Protein AF-A0A6I4VTI1-F1 (afdb_monomer_lite)

Foldseek 3Di:
DPPPLVVVLVVCVVVVHDPVLSVLVSVVVVVLQVVCCVPVVDHRDVVPDDPVSVVVVVVVCVPPPPPCVVSVCVVCVVVVPDD

Radius of gyration: 13.78 Å; chains: 1; bounding box: 32×36×28 Å

Structure (mmCIF, N/CA/C/O backbone):
data_AF-A0A6I4VTI1-F1
#
_entry.id   AF-A0A6I4VTI1-F1
#
loop_
_atom_site.group_PDB
_atom_site.id
_atom_site.type_symbol
_atom_site.label_atom_id
_atom_site.label_alt_id
_atom_site.label_comp_id
_atom_site.label_asym_id
_atom_site.label_entity_id
_atom_site.label_seq_id
_atom_site.pdbx_PDB_ins_code
_atom_site.Cartn_x
_atom_site.Cartn_y
_atom_site.Cartn_z
_atom_site.occupancy
_atom_site.B_iso_or_equiv
_atom_site.auth_seq_id
_atom_site.auth_comp_id
_atom_site.auth_asym_id
_atom_site.auth_atom_id
_atom_site.pdbx_PDB_model_num
ATOM 1 N N . MET A 1 1 ? -6.896 11.705 -11.049 1.00 37.03 1 MET A N 1
ATOM 2 C CA . MET A 1 1 ? -7.129 12.331 -9.730 1.00 37.03 1 MET A CA 1
ATOM 3 C C . MET A 1 1 ? -6.648 11.336 -8.697 1.00 37.03 1 MET A C 1
ATOM 5 O O . MET A 1 1 ? -7.230 10.269 -8.566 1.00 37.03 1 MET A O 1
ATOM 9 N N . THR A 1 2 ? -5.506 11.635 -8.098 1.00 44.97 2 THR A N 1
ATOM 10 C CA . THR A 1 2 ? -4.686 10.753 -7.264 1.00 44.97 2 THR A CA 1
ATOM 11 C C . THR A 1 2 ? -5.075 10.924 -5.794 1.00 44.97 2 THR A C 1
ATOM 13 O O . THR A 1 2 ? -4.423 11.636 -5.038 1.00 44.97 2 THR A O 1
ATOM 16 N N . GLU A 1 3 ? -6.173 10.287 -5.386 1.00 56.72 3 GLU A N 1
ATOM 17 C CA . GLU A 1 3 ? -6.625 10.228 -3.987 1.00 56.72 3 GLU A CA 1
ATOM 18 C C . GLU A 1 3 ? -6.736 8.769 -3.539 1.00 56.72 3 GLU A C 1
ATOM 20 O O . GLU A 1 3 ? -7.824 8.238 -3.358 1.00 56.72 3 GLU A O 1
ATOM 25 N N . THR A 1 4 ? -5.614 8.069 -3.415 1.00 74.81 4 THR A N 1
ATOM 26 C CA . THR A 1 4 ? -5.625 6.608 -3.221 1.00 74.81 4 THR A CA 1
ATOM 27 C C . THR A 1 4 ? -5.373 6.202 -1.779 1.00 74.81 4 THR A C 1
ATOM 29 O O . THR A 1 4 ? -6.197 5.491 -1.209 1.00 74.81 4 THR A O 1
ATOM 32 N N . ILE A 1 5 ? -4.307 6.695 -1.137 1.00 80.00 5 ILE A N 1
ATOM 33 C CA . ILE A 1 5 ? -4.024 6.341 0.266 1.00 80.00 5 ILE A CA 1
ATOM 34 C C . ILE A 1 5 ? -5.033 7.002 1.228 1.00 80.00 5 ILE A C 1
ATOM 36 O O . ILE A 1 5 ? -5.685 6.267 1.968 1.00 80.00 5 ILE A O 1
ATOM 40 N N . PRO A 1 6 ? -5.260 8.334 1.219 1.00 83.50 6 PRO A N 1
ATOM 41 C CA . PRO A 1 6 ? -6.184 8.965 2.171 1.00 83.50 6 PRO A CA 1
ATOM 42 C C . PRO A 1 6 ? -7.629 8.462 2.037 1.00 83.50 6 PRO A C 1
ATOM 44 O O . PRO A 1 6 ? -8.303 8.222 3.040 1.00 83.50 6 PRO A O 1
ATOM 47 N N . LEU A 1 7 ? -8.087 8.238 0.800 1.00 84.25 7 LEU A N 1
ATOM 48 C CA . LEU A 1 7 ? -9.412 7.688 0.520 1.00 84.25 7 LEU A CA 1
ATOM 49 C C . LEU A 1 7 ? -9.544 6.258 1.052 1.00 84.25 7 LEU A C 1
ATOM 51 O O . LEU A 1 7 ? -10.530 5.931 1.711 1.00 84.25 7 LEU A O 1
ATOM 55 N N . PHE A 1 8 ? -8.537 5.414 0.819 1.00 83.31 8 PHE A N 1
ATOM 56 C CA . PHE A 1 8 ? -8.514 4.055 1.348 1.00 83.31 8 PHE A CA 1
ATOM 57 C C . PHE A 1 8 ? -8.531 4.036 2.885 1.00 83.31 8 PHE A C 1
ATOM 59 O O . PHE A 1 8 ? -9.306 3.287 3.482 1.00 83.31 8 PHE A O 1
ATOM 66 N N . LEU A 1 9 ? -7.758 4.904 3.545 1.00 86.19 9 LEU A N 1
ATOM 67 C CA . LEU A 1 9 ? -7.767 5.019 5.009 1.00 86.19 9 LEU A CA 1
ATOM 68 C C . LEU A 1 9 ? -9.140 5.467 5.538 1.00 86.19 9 LEU A C 1
ATOM 70 O O . LEU A 1 9 ? -9.641 4.897 6.509 1.00 86.19 9 LEU A O 1
ATOM 74 N N . SER A 1 10 ? -9.795 6.414 4.859 1.00 86.31 10 SER A N 1
ATOM 75 C CA . SER A 1 10 ? -11.162 6.847 5.182 1.00 86.31 10 SER A CA 1
ATOM 76 C C . SER A 1 10 ? -12.186 5.710 5.031 1.00 86.31 10 SER A C 1
ATOM 78 O O . SER A 1 10 ? -13.072 5.529 5.876 1.00 86.31 10 SER A O 1
ATOM 80 N N . GLN A 1 11 ? -12.034 4.861 4.011 1.00 85.44 11 GLN A N 1
ATOM 81 C CA . GLN A 1 11 ? -12.859 3.661 3.852 1.00 85.44 11 GLN A CA 1
ATOM 82 C C . GLN A 1 11 ? -12.621 2.641 4.974 1.00 85.44 11 GLN A C 1
ATOM 84 O O . GLN A 1 11 ? -13.579 2.028 5.450 1.00 85.44 11 GLN A O 1
ATOM 89 N N . LEU A 1 12 ? -11.377 2.456 5.428 1.00 84.19 12 LEU A N 1
ATOM 90 C CA . LEU A 1 12 ? -11.072 1.585 6.570 1.00 84.19 12 LEU A CA 1
ATOM 91 C C . LEU A 1 12 ? -11.689 2.115 7.869 1.00 84.19 12 LEU A C 1
ATOM 93 O O . LEU A 1 12 ? -12.243 1.329 8.642 1.00 84.19 12 LEU A O 1
ATOM 97 N N . GLN A 1 13 ? -11.657 3.433 8.074 1.00 87.69 13 GLN A N 1
ATOM 98 C CA . GLN A 1 13 ? -12.319 4.089 9.201 1.00 87.69 13 GLN A CA 1
ATOM 99 C C . GLN A 1 13 ? -13.835 3.873 9.164 1.00 87.69 13 GLN A C 1
ATOM 101 O O . GLN A 1 13 ? -14.425 3.473 10.166 1.00 87.69 13 GLN A O 1
ATOM 106 N N . THR A 1 14 ? -14.455 4.046 7.995 1.00 88.62 14 THR A N 1
ATOM 107 C CA . THR A 1 14 ? -15.899 3.827 7.798 1.00 88.62 14 THR A CA 1
ATOM 108 C C . THR A 1 14 ? -16.298 2.368 8.045 1.00 88.62 14 THR A C 1
ATOM 110 O O . THR A 1 14 ? -17.379 2.091 8.554 1.00 88.62 14 THR A O 1
ATOM 113 N N . LYS A 1 15 ? -15.403 1.417 7.752 1.00 85.69 15 LYS A N 1
ATOM 114 C CA . LYS A 1 15 ? -15.578 -0.018 8.041 1.00 85.69 15 LYS A CA 1
ATOM 115 C C . LYS A 1 15 ? -15.311 -0.394 9.507 1.00 85.69 15 LYS A C 1
ATOM 117 O O . LYS A 1 15 ? -15.307 -1.580 9.833 1.00 85.69 15 LYS A O 1
ATOM 122 N N . GLY A 1 16 ? -15.068 0.581 10.386 1.00 87.12 16 GLY A N 1
ATOM 123 C CA . GLY A 1 16 ? -14.878 0.360 11.820 1.00 87.12 16 GLY A CA 1
ATOM 124 C C . GLY A 1 16 ? -13.527 -0.254 12.191 1.00 87.12 16 GLY A C 1
ATOM 125 O O . GLY A 1 16 ? -13.406 -0.867 13.253 1.00 87.12 16 GLY A O 1
ATOM 126 N N . LYS A 1 17 ? -12.499 -0.132 11.336 1.00 84.56 17 LYS A N 1
ATOM 127 C CA . LYS A 1 17 ? -11.141 -0.549 11.716 1.00 84.56 17 LYS A CA 1
ATOM 128 C C . LYS A 1 17 ? -10.615 0.335 12.841 1.00 84.56 17 LYS A C 1
ATOM 130 O O . LYS A 1 17 ? -10.887 1.532 12.896 1.00 84.56 17 LYS A O 1
ATOM 135 N N . GLN A 1 18 ? -9.844 -0.269 13.743 1.00 85.12 18 GLN A N 1
ATOM 136 C CA . GLN A 1 18 ? -9.273 0.462 14.865 1.00 85.12 18 GLN A CA 1
ATOM 137 C C . GLN A 1 18 ? -8.273 1.520 14.369 1.00 85.12 18 GLN A C 1
ATOM 139 O O . GLN A 1 18 ? -7.533 1.248 13.420 1.00 85.12 18 GLN A O 1
ATOM 144 N N . PRO A 1 19 ? -8.172 2.683 15.038 1.00 83.00 19 PRO A N 1
ATOM 145 C CA . PRO A 1 19 ? -7.237 3.741 14.653 1.00 83.00 19 PRO A CA 1
ATOM 146 C C . PRO A 1 19 ? -5.793 3.249 14.534 1.00 83.00 19 PRO A C 1
ATOM 148 O O . PRO A 1 19 ? -5.108 3.576 13.573 1.00 83.00 19 PRO A O 1
ATOM 151 N N . LYS A 1 20 ? -5.360 2.380 15.459 1.00 81.56 20 LYS A N 1
ATOM 152 C CA . LYS A 1 20 ? -4.025 1.769 15.432 1.00 81.56 20 LYS A CA 1
ATOM 153 C C . LYS A 1 20 ? -3.788 0.975 14.146 1.00 81.56 20 LYS A C 1
ATOM 155 O O . LYS A 1 20 ? -2.749 1.130 13.519 1.00 81.56 20 LYS A O 1
ATOM 160 N N . THR A 1 21 ? -4.768 0.173 13.730 1.00 78.69 21 THR A N 1
ATOM 161 C CA . THR A 1 21 ? -4.717 -0.578 12.472 1.00 78.69 21 THR A CA 1
ATOM 162 C C . THR A 1 21 ? -4.626 0.368 11.279 1.00 78.69 21 THR A C 1
ATOM 164 O O . THR A 1 21 ? -3.794 0.163 10.409 1.00 78.69 21 THR A O 1
ATOM 167 N N . ILE A 1 22 ? -5.425 1.436 11.247 1.00 83.94 22 ILE A N 1
ATOM 168 C CA . ILE A 1 22 ? -5.406 2.413 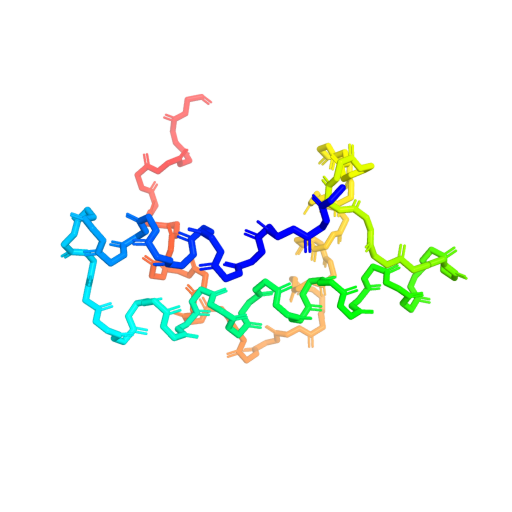10.148 1.00 83.94 22 ILE A CA 1
ATOM 169 C C . ILE A 1 22 ? -4.031 3.089 10.043 1.00 83.94 22 ILE A C 1
ATOM 171 O O . ILE A 1 22 ? -3.466 3.132 8.954 1.00 83.94 22 ILE A O 1
ATOM 175 N N . SER A 1 23 ? -3.454 3.535 11.163 1.00 83.31 23 SER A N 1
ATOM 176 C CA . SER A 1 23 ? -2.109 4.127 11.187 1.00 83.31 23 SER A CA 1
ATOM 177 C C . SER A 1 23 ? -1.030 3.149 10.720 1.00 83.31 23 SER A C 1
ATOM 179 O O . SER A 1 23 ? -0.134 3.528 9.972 1.00 83.31 23 SER A O 1
ATOM 181 N N . THR A 1 24 ? -1.119 1.877 11.114 1.00 82.06 24 THR A N 1
ATOM 182 C CA . THR A 1 24 ? -0.203 0.840 10.623 1.00 82.06 24 THR A CA 1
ATOM 183 C C . THR A 1 24 ? -0.317 0.660 9.110 1.00 82.06 24 THR A C 1
ATOM 185 O O . THR A 1 24 ? 0.703 0.606 8.428 1.00 82.06 24 THR A O 1
ATOM 188 N N . TYR A 1 25 ? -1.536 0.618 8.568 1.00 82.50 25 TYR A N 1
ATOM 189 C CA . TYR A 1 25 ? -1.751 0.492 7.125 1.00 82.50 25 TYR A CA 1
ATOM 190 C C . TYR A 1 25 ? -1.218 1.709 6.371 1.00 82.50 25 TYR A C 1
ATOM 192 O O . TYR A 1 25 ? -0.596 1.551 5.325 1.00 82.50 25 TYR A O 1
ATOM 200 N N . GLU A 1 26 ? -1.412 2.914 6.907 1.00 86.81 26 GLU A N 1
ATOM 201 C CA . GLU A 1 26 ? -0.839 4.129 6.332 1.00 86.81 26 GLU A CA 1
ATOM 202 C C . GLU A 1 26 ? 0.686 4.043 6.238 1.00 86.81 26 GLU A C 1
ATOM 204 O O . GLU A 1 26 ? 1.251 4.309 5.178 1.00 86.81 26 GLU A O 1
ATOM 209 N N . ILE A 1 27 ? 1.349 3.642 7.326 1.00 85.88 27 ILE A N 1
ATOM 210 C CA . ILE A 1 27 ? 2.809 3.505 7.364 1.00 85.88 27 ILE A CA 1
ATOM 211 C C . ILE A 1 27 ? 3.281 2.514 6.297 1.00 85.88 27 ILE A C 1
ATOM 213 O O . ILE A 1 27 ? 4.188 2.835 5.531 1.00 85.88 27 ILE A O 1
ATOM 217 N N . VAL A 1 28 ? 2.651 1.340 6.212 1.00 84.38 28 VAL A N 1
ATOM 218 C CA . VAL A 1 28 ? 3.028 0.303 5.240 1.00 84.38 28 VAL A CA 1
ATOM 219 C C . VAL A 1 28 ? 2.826 0.789 3.804 1.00 84.38 28 VAL A C 1
ATOM 221 O O . VAL A 1 28 ? 3.722 0.638 2.980 1.00 84.38 28 VAL A O 1
ATOM 224 N N . LEU A 1 29 ? 1.691 1.425 3.502 1.00 85.81 29 LEU A N 1
ATOM 225 C CA . LEU A 1 29 ? 1.412 1.938 2.157 1.00 85.81 29 LEU A CA 1
ATOM 226 C C . LEU A 1 29 ? 2.395 3.034 1.737 1.00 85.81 29 LEU A C 1
ATOM 228 O O . LEU A 1 29 ? 2.812 3.070 0.583 1.00 85.81 29 LEU A O 1
ATOM 232 N N . ARG A 1 30 ? 2.796 3.908 2.666 1.00 86.88 30 ARG A N 1
ATOM 233 C CA . ARG A 1 30 ? 3.804 4.943 2.398 1.00 86.88 30 ARG A CA 1
ATOM 234 C C . ARG A 1 30 ? 5.189 4.348 2.166 1.00 86.88 30 ARG A C 1
ATOM 236 O O . ARG A 1 30 ? 5.889 4.807 1.272 1.00 86.88 30 ARG A O 1
ATOM 243 N N . GLN A 1 31 ? 5.574 3.332 2.938 1.00 85.69 31 GLN A N 1
ATOM 244 C CA . GLN A 1 31 ? 6.844 2.634 2.728 1.00 85.69 31 GLN A CA 1
ATOM 245 C C . GLN A 1 31 ? 6.872 1.889 1.393 1.00 85.69 31 GLN A C 1
ATOM 247 O O . GLN A 1 31 ? 7.889 1.921 0.709 1.00 85.69 31 GLN A O 1
ATOM 252 N N . PHE A 1 32 ? 5.762 1.261 1.004 1.00 86.12 32 PHE A N 1
ATOM 253 C CA . PHE A 1 32 ? 5.633 0.629 -0.306 1.00 86.12 32 PHE A CA 1
ATOM 254 C C . PHE A 1 32 ? 5.759 1.647 -1.441 1.00 86.12 32 PHE A C 1
ATOM 256 O O . PHE A 1 32 ? 6.552 1.438 -2.352 1.00 86.12 32 PHE A O 1
ATOM 263 N N . ALA A 1 33 ? 5.026 2.762 -1.361 1.00 87.50 33 ALA A N 1
ATOM 264 C CA . ALA A 1 33 ? 5.099 3.822 -2.362 1.00 87.50 33 ALA A CA 1
ATOM 265 C C . ALA A 1 33 ? 6.527 4.363 -2.510 1.00 87.50 33 ALA A C 1
ATOM 267 O O . ALA A 1 33 ? 7.025 4.481 -3.622 1.00 87.50 33 ALA A O 1
ATOM 268 N N . HIS A 1 34 ? 7.208 4.611 -1.390 1.00 86.75 34 HIS A N 1
ATOM 269 C CA . HIS A 1 34 ? 8.591 5.074 -1.408 1.00 86.75 34 HIS A CA 1
ATOM 270 C C . HIS A 1 34 ? 9.544 4.048 -2.038 1.00 86.75 34 HIS A C 1
ATOM 272 O O . HIS A 1 34 ? 10.325 4.396 -2.916 1.00 86.75 34 HIS A O 1
ATOM 278 N N . TRP A 1 35 ? 9.439 2.775 -1.647 1.00 88.00 35 TRP A N 1
ATOM 279 C CA . TRP A 1 35 ? 10.256 1.703 -2.220 1.00 88.00 35 TRP A CA 1
ATOM 280 C C . TRP A 1 35 ? 10.032 1.537 -3.731 1.00 88.00 35 TRP A C 1
ATOM 282 O O . TRP A 1 35 ? 10.987 1.314 -4.477 1.00 88.00 35 TRP A O 1
ATOM 292 N N . MET A 1 36 ? 8.785 1.676 -4.189 1.00 86.69 36 MET A N 1
ATOM 293 C CA . MET A 1 36 ? 8.439 1.662 -5.613 1.00 86.69 36 MET A CA 1
ATOM 294 C C . MET A 1 36 ? 9.122 2.807 -6.362 1.00 86.69 36 MET A C 1
ATOM 296 O O . MET A 1 36 ? 9.709 2.571 -7.413 1.00 86.69 36 MET A O 1
ATOM 300 N N . GLU A 1 37 ? 9.091 4.024 -5.815 1.00 88.94 37 GLU A N 1
ATOM 301 C CA . GLU A 1 37 ? 9.745 5.189 -6.426 1.00 88.94 37 GLU A CA 1
ATOM 302 C C . GLU A 1 37 ? 11.263 5.014 -6.518 1.00 88.94 37 GLU A C 1
ATOM 304 O O . GLU A 1 37 ? 11.866 5.331 -7.543 1.00 88.94 37 GLU A O 1
ATOM 309 N N . GLU A 1 38 ? 11.881 4.455 -5.476 1.00 87.56 38 GLU A N 1
ATOM 310 C CA . GLU A 1 38 ? 13.316 4.160 -5.471 1.00 87.56 38 GLU A CA 1
ATOM 311 C C . GLU A 1 38 ? 13.698 3.052 -6.463 1.00 87.56 38 GLU A C 1
ATOM 313 O O . GLU A 1 38 ? 14.768 3.115 -7.069 1.00 87.56 38 GLU A O 1
ATOM 318 N N . THR A 1 39 ? 12.839 2.043 -6.641 1.00 85.44 39 THR A N 1
ATOM 319 C CA . THR A 1 39 ? 13.141 0.860 -7.465 1.00 85.44 39 THR A CA 1
ATOM 320 C C . THR A 1 39 ? 12.820 1.079 -8.944 1.00 85.44 39 THR A C 1
ATOM 322 O O . THR A 1 39 ? 13.618 0.710 -9.804 1.00 85.44 39 THR A O 1
ATOM 325 N N . ALA A 1 40 ? 11.673 1.687 -9.254 1.00 81.44 40 ALA A N 1
ATOM 326 C CA . ALA A 1 40 ? 11.235 1.947 -10.625 1.00 81.44 40 ALA A CA 1
ATOM 327 C C . ALA A 1 40 ? 11.837 3.238 -11.206 1.00 81.44 40 ALA A C 1
ATOM 329 O O . ALA A 1 40 ? 11.903 3.390 -12.424 1.00 81.44 40 ALA A O 1
ATOM 330 N N . GLY A 1 41 ? 12.279 4.173 -10.353 1.00 80.00 41 GLY A N 1
ATOM 331 C CA . GLY A 1 41 ? 12.774 5.488 -10.775 1.00 80.00 41 GLY A CA 1
ATOM 332 C C . GLY A 1 41 ? 11.678 6.427 -11.296 1.00 80.00 41 GLY A C 1
ATOM 333 O O . GLY A 1 41 ? 11.983 7.487 -11.844 1.00 80.00 41 GLY A O 1
ATOM 334 N N . GLU A 1 42 ? 10.410 6.053 -11.127 1.00 79.44 42 GLU A N 1
ATOM 335 C CA . GLU A 1 42 ? 9.228 6.815 -11.528 1.00 79.44 42 GLU A CA 1
ATOM 336 C C . GLU A 1 42 ? 8.360 7.141 -10.307 1.00 79.44 42 GLU A C 1
ATOM 338 O O . GLU A 1 42 ? 8.423 6.461 -9.287 1.00 79.44 42 GLU A O 1
ATOM 343 N N . LEU A 1 43 ? 7.539 8.192 -10.403 1.00 81.38 43 LEU A N 1
ATOM 344 C CA . LEU A 1 43 ? 6.619 8.576 -9.326 1.00 81.38 43 LEU A CA 1
ATOM 345 C C . LEU A 1 43 ? 5.587 7.476 -9.062 1.00 81.38 43 LEU A C 1
ATOM 347 O O . LEU A 1 43 ? 5.030 6.914 -10.008 1.00 81.38 43 LEU A O 1
ATOM 351 N N . PHE A 1 44 ? 5.259 7.239 -7.789 1.00 81.62 44 PHE A N 1
ATOM 352 C CA . PHE A 1 44 ? 4.299 6.207 -7.416 1.00 81.62 44 PHE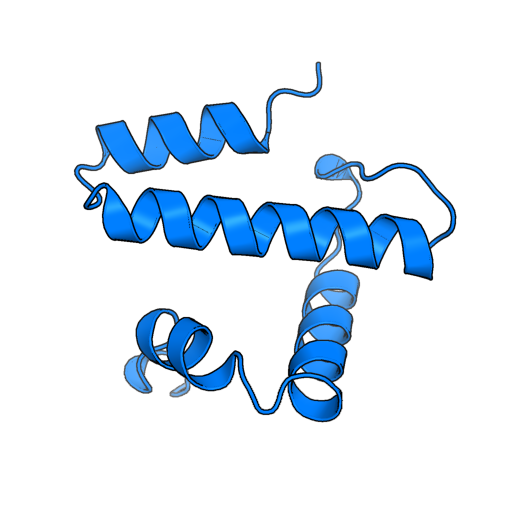 A CA 1
ATOM 353 C C . PHE A 1 44 ? 2.913 6.505 -7.994 1.00 81.62 44 PHE A C 1
ATOM 355 O O . PHE A 1 44 ? 2.273 7.514 -7.674 1.00 81.62 44 PHE A O 1
ATOM 362 N N . ARG A 1 45 ? 2.422 5.573 -8.812 1.00 82.12 45 ARG A N 1
ATOM 363 C CA . ARG A 1 45 ? 1.077 5.587 -9.381 1.00 82.12 45 ARG A CA 1
ATOM 364 C C . ARG A 1 45 ? 0.358 4.300 -8.999 1.00 82.12 45 ARG A C 1
ATOM 366 O O . ARG A 1 45 ? 0.676 3.242 -9.530 1.00 82.12 45 ARG A O 1
ATOM 373 N N . PRO A 1 46 ? -0.597 4.356 -8.063 1.00 79.25 46 PRO A N 1
ATOM 374 C CA . PRO A 1 46 ? -1.282 3.158 -7.591 1.00 79.25 46 PRO A CA 1
ATOM 375 C C . PRO A 1 46 ? -2.061 2.422 -8.687 1.00 79.25 46 PRO A C 1
ATOM 377 O O . PRO A 1 46 ? -2.242 1.215 -8.579 1.00 79.25 46 PRO A O 1
ATOM 380 N N . GLU A 1 47 ? -2.508 3.122 -9.731 1.00 82.56 47 GLU A N 1
ATOM 381 C CA . GLU A 1 47 ? -3.105 2.517 -10.928 1.00 82.56 47 GLU A CA 1
ATOM 382 C C . GLU A 1 47 ? -2.139 1.645 -11.749 1.00 82.56 47 GLU A C 1
ATOM 384 O O . GLU A 1 47 ? -2.599 0.739 -12.441 1.00 82.56 47 GLU A O 1
ATOM 389 N N . ASP A 1 48 ? -0.831 1.880 -11.633 1.00 83.69 48 ASP A N 1
ATOM 390 C CA . ASP A 1 48 ? 0.213 1.154 -12.361 1.00 83.69 48 ASP A CA 1
ATOM 391 C C . ASP A 1 48 ? 0.785 -0.016 -11.537 1.00 83.69 48 ASP A C 1
ATOM 393 O O . ASP A 1 48 ? 1.590 -0.796 -12.039 1.00 83.69 48 ASP A O 1
ATOM 397 N N . VAL A 1 49 ? 0.349 -0.176 -10.278 1.00 83.31 49 VAL A N 1
ATOM 398 C CA . VAL A 1 49 ? 0.806 -1.259 -9.397 1.00 83.31 49 VAL A CA 1
ATOM 399 C C . VAL A 1 49 ? 0.295 -2.601 -9.907 1.00 83.31 49 VAL A C 1
ATOM 401 O O . VAL A 1 49 ? -0.908 -2.879 -9.935 1.00 83.31 49 VAL A O 1
ATOM 404 N N . THR A 1 50 ? 1.231 -3.480 -10.238 1.00 86.38 50 THR A N 1
ATOM 405 C CA . THR A 1 50 ? 0.965 -4.842 -10.683 1.00 86.38 50 THR A CA 1
ATOM 406 C C . THR A 1 50 ? 1.118 -5.848 -9.535 1.00 86.38 50 THR A C 1
ATOM 408 O O . THR A 1 50 ? 1.777 -5.586 -8.525 1.00 86.38 50 THR A O 1
ATOM 411 N N . PRO A 1 51 ? 0.561 -7.066 -9.672 1.00 82.75 51 PRO A N 1
ATOM 412 C CA . PRO A 1 51 ? 0.824 -8.145 -8.721 1.00 82.75 51 PRO A CA 1
ATOM 413 C C . P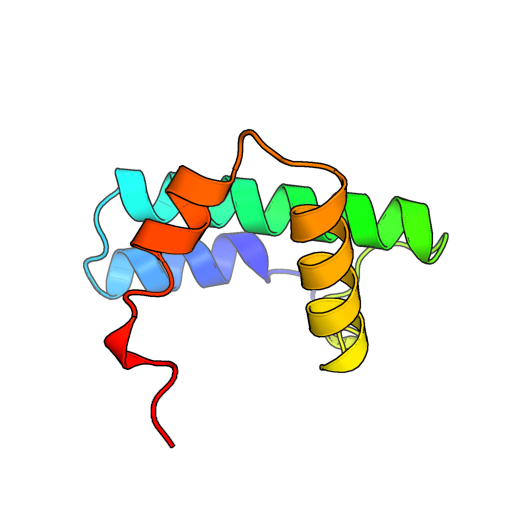RO A 1 51 ? 2.312 -8.518 -8.593 1.00 82.75 51 PRO A C 1
ATOM 415 O O . PRO A 1 51 ? 2.708 -9.062 -7.561 1.00 82.75 51 PRO A O 1
ATOM 418 N N . ILE A 1 52 ? 3.124 -8.244 -9.623 1.00 87.19 52 ILE A N 1
ATOM 419 C CA . ILE A 1 52 ? 4.569 -8.511 -9.619 1.00 87.19 52 ILE A CA 1
ATOM 420 C C . ILE A 1 52 ? 5.260 -7.567 -8.637 1.00 87.19 52 ILE A C 1
ATOM 422 O O . ILE A 1 52 ? 5.991 -8.039 -7.770 1.00 87.19 52 ILE A O 1
ATOM 426 N N . ASP A 1 53 ? 4.929 -6.278 -8.684 1.00 85.44 53 ASP A N 1
ATOM 427 C CA . ASP A 1 53 ? 5.495 -5.257 -7.794 1.00 85.44 53 ASP A CA 1
ATOM 42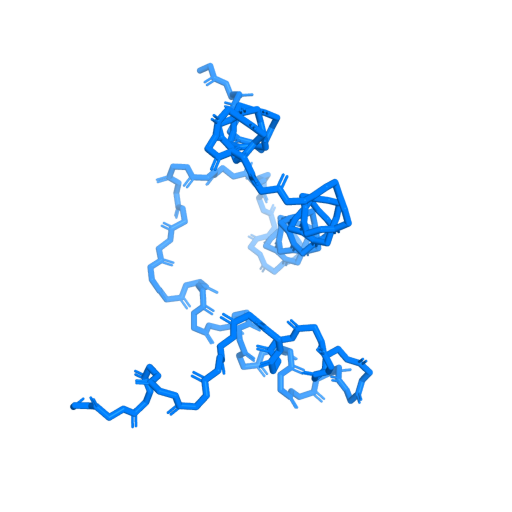8 C C . ASP A 1 53 ? 5.247 -5.588 -6.316 1.00 85.44 53 ASP A C 1
ATOM 430 O O . ASP A 1 53 ? 6.128 -5.470 -5.464 1.00 85.44 53 ASP A O 1
ATOM 434 N N . VAL A 1 54 ? 4.048 -6.089 -6.002 1.00 84.62 54 VAL A N 1
ATOM 435 C CA . VAL A 1 54 ? 3.691 -6.528 -4.643 1.00 84.62 54 VAL A CA 1
ATOM 436 C C . VAL A 1 54 ? 4.508 -7.754 -4.218 1.00 84.62 54 VAL A C 1
ATOM 438 O O . VAL A 1 54 ? 4.925 -7.856 -3.060 1.00 84.62 54 VAL A O 1
ATOM 441 N N . ALA A 1 55 ? 4.749 -8.696 -5.134 1.00 85.25 55 ALA A N 1
ATOM 442 C CA . ALA A 1 55 ? 5.558 -9.880 -4.862 1.00 85.25 55 ALA A CA 1
ATOM 443 C C . ALA A 1 55 ? 7.042 -9.527 -4.654 1.00 85.25 55 ALA A C 1
ATOM 445 O O . ALA A 1 55 ? 7.685 -10.079 -3.755 1.00 85.25 55 ALA A O 1
ATOM 446 N N . GLU A 1 56 ? 7.573 -8.588 -5.436 1.00 87.25 56 GLU A N 1
ATOM 447 C CA . GLU A 1 56 ? 8.935 -8.078 -5.282 1.00 87.25 56 GLU A CA 1
ATOM 448 C C . GLU A 1 56 ? 9.103 -7.293 -3.986 1.00 87.25 56 GLU A C 1
ATOM 450 O O . GLU A 1 56 ? 10.053 -7.551 -3.243 1.00 87.25 56 GLU A O 1
ATOM 455 N N . TYR A 1 57 ? 8.141 -6.435 -3.640 1.00 85.75 57 TYR A N 1
ATOM 456 C CA . TYR A 1 57 ? 8.158 -5.734 -2.361 1.00 85.75 57 TYR A CA 1
ATOM 457 C C . TYR A 1 57 ? 8.150 -6.711 -1.190 1.00 85.75 57 TYR A C 1
ATOM 459 O O . TYR A 1 57 ? 8.950 -6.590 -0.266 1.00 85.75 57 TYR A O 1
ATOM 467 N N . ARG A 1 58 ? 7.307 -7.748 -1.238 1.00 84.19 58 ARG A N 1
ATOM 468 C CA . ARG A 1 58 ? 7.295 -8.796 -0.211 1.00 84.19 58 ARG A CA 1
ATOM 469 C C . ARG A 1 58 ? 8.663 -9.461 -0.063 1.00 84.19 58 ARG A C 1
ATOM 471 O O . ARG A 1 58 ? 9.145 -9.624 1.055 1.00 84.19 58 ARG A O 1
ATOM 478 N N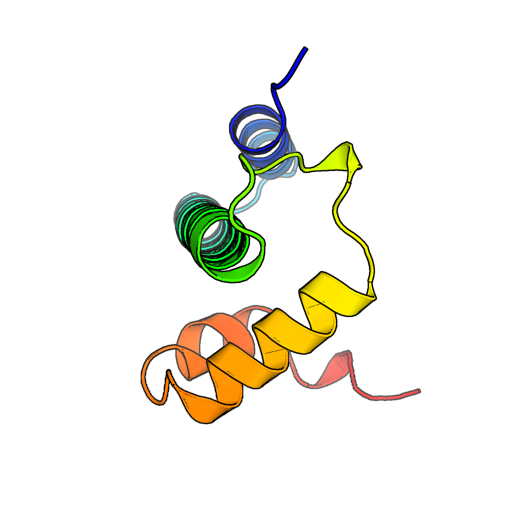 . ARG A 1 59 ? 9.303 -9.810 -1.182 1.00 84.31 59 ARG A N 1
ATOM 479 C CA . ARG A 1 59 ? 10.653 -10.384 -1.179 1.00 84.31 59 ARG A CA 1
ATOM 480 C C . ARG A 1 59 ? 11.674 -9.405 -0.594 1.00 84.31 59 ARG A C 1
ATOM 482 O O . ARG A 1 59 ? 12.551 -9.822 0.158 1.00 84.31 59 ARG A O 1
ATOM 489 N N . TYR A 1 60 ? 11.555 -8.116 -0.908 1.00 84.38 60 TYR A N 1
ATOM 490 C CA . TYR A 1 60 ? 12.381 -7.066 -0.321 1.00 84.38 60 TYR A CA 1
ATOM 491 C C . TYR A 1 60 ? 12.217 -7.002 1.206 1.00 84.38 60 TYR A C 1
ATOM 493 O O . TYR A 1 60 ? 13.228 -6.953 1.908 1.00 84.38 60 TYR A O 1
ATOM 501 N N . LEU A 1 61 ? 10.983 -7.078 1.724 1.00 83.00 61 LEU A N 1
ATOM 502 C CA . LEU A 1 61 ? 10.697 -7.096 3.165 1.00 83.00 61 LEU A CA 1
ATOM 503 C C . LEU A 1 61 ? 11.308 -8.323 3.856 1.00 83.00 61 LEU A C 1
ATOM 505 O O . LEU A 1 61 ? 11.920 -8.177 4.914 1.00 83.00 61 LEU A O 1
ATOM 509 N N . ASP A 1 62 ? 11.195 -9.504 3.243 1.00 77.88 62 ASP A N 1
ATOM 510 C CA . ASP A 1 62 ? 11.755 -10.753 3.778 1.00 77.88 62 ASP A CA 1
ATOM 511 C C . ASP A 1 62 ? 13.291 -10.702 3.896 1.00 77.88 62 ASP A C 1
ATOM 513 O O . ASP A 1 62 ? 13.864 -11.287 4.817 1.00 77.88 62 ASP A O 1
ATOM 517 N N . VAL A 1 63 ? 13.962 -9.992 2.982 1.00 76.69 63 VAL A N 1
ATOM 518 C CA . VAL A 1 63 ? 15.431 -9.883 2.940 1.00 76.69 63 VAL A CA 1
ATOM 519 C C . VAL A 1 63 ? 15.962 -8.725 3.791 1.00 76.69 63 VAL A C 1
ATOM 521 O O . VAL A 1 63 ? 17.004 -8.873 4.427 1.00 76.69 63 VAL A O 1
ATOM 524 N N . ASN A 1 64 ? 15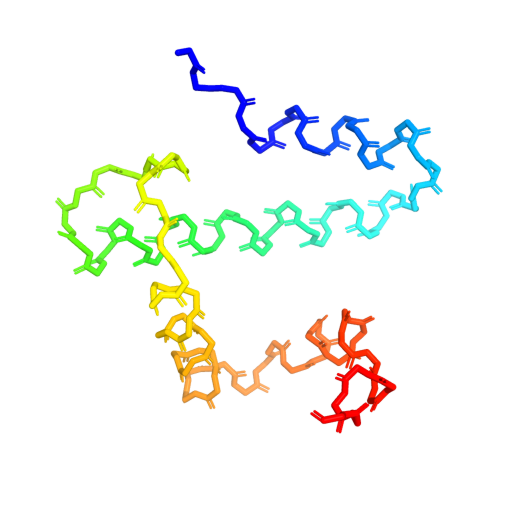.276 -7.577 3.813 1.00 67.62 64 ASN A N 1
ATOM 525 C CA . ASN A 1 64 ? 15.810 -6.337 4.391 1.00 67.62 64 ASN A CA 1
ATOM 526 C C . ASN A 1 64 ? 15.218 -5.967 5.755 1.00 67.62 64 ASN A C 1
ATOM 528 O O . ASN A 1 64 ? 15.842 -5.211 6.498 1.00 67.62 64 ASN A O 1
ATOM 532 N N . LEU A 1 65 ? 14.047 -6.492 6.131 1.00 63.00 65 LEU A N 1
ATOM 533 C CA . LEU A 1 65 ? 13.357 -6.082 7.354 1.00 63.00 65 LEU A CA 1
ATOM 534 C C . LEU A 1 65 ? 13.130 -7.255 8.312 1.00 63.00 65 LEU A C 1
ATOM 536 O O . LEU A 1 65 ? 12.000 -7.671 8.567 1.00 63.00 65 LEU A O 1
ATOM 540 N N . LEU A 1 66 ? 14.194 -7.672 9.009 1.00 53.50 66 LEU A N 1
ATOM 541 C CA . LEU A 1 66 ? 14.070 -8.479 10.237 1.00 53.50 66 LEU A CA 1
ATOM 542 C C . LEU A 1 66 ? 13.230 -7.783 11.339 1.00 53.50 66 LEU A C 1
ATOM 544 O O . LEU A 1 66 ? 12.879 -8.415 12.331 1.00 53.50 66 LEU A O 1
ATOM 548 N N . GLN A 1 67 ? 12.891 -6.498 11.177 1.00 52.47 67 GLN A N 1
ATOM 549 C CA . GLN A 1 67 ? 12.136 -5.689 12.141 1.00 52.47 67 GLN A CA 1
ATOM 550 C C . GLN A 1 67 ? 10.622 -5.609 11.869 1.00 52.47 67 GLN A C 1
ATOM 552 O O . GLN A 1 67 ? 9.869 -5.355 12.806 1.00 52.47 67 GLN A O 1
ATOM 557 N N . MET A 1 68 ? 10.141 -5.847 10.638 1.00 52.59 68 MET A N 1
ATOM 558 C CA . MET A 1 68 ? 8.723 -5.610 10.292 1.00 52.59 68 MET A CA 1
ATOM 559 C C . MET A 1 68 ? 7.853 -6.872 10.245 1.00 52.59 68 MET A C 1
ATOM 561 O O . MET A 1 68 ? 6.641 -6.786 10.037 1.00 52.59 68 MET A O 1
ATOM 565 N N . ARG A 1 69 ? 8.447 -8.039 10.532 1.00 54.50 69 ARG A N 1
ATOM 566 C CA . ARG A 1 69 ? 7.742 -9.325 10.643 1.00 54.50 69 ARG A CA 1
ATOM 567 C C . ARG A 1 69 ? 6.530 -9.246 11.582 1.00 54.50 69 ARG A C 1
ATOM 569 O O . ARG A 1 69 ? 5.466 -9.738 11.242 1.00 54.50 69 ARG A O 1
ATOM 576 N N . PHE A 1 70 ? 6.640 -8.485 12.672 1.00 51.84 70 PHE A N 1
ATOM 577 C CA . PHE A 1 70 ? 5.555 -8.263 13.637 1.00 51.84 70 PHE A CA 1
ATOM 578 C C . PHE A 1 70 ? 4.307 -7.567 13.064 1.00 51.84 70 PHE A C 1
ATOM 580 O O . PHE A 1 70 ? 3.207 -7.794 13.554 1.00 51.84 70 PHE A O 1
ATOM 587 N N . VAL A 1 71 ? 4.465 -6.709 12.051 1.00 52.97 71 VAL A N 1
ATOM 588 C CA . VAL A 1 71 ? 3.349 -5.985 11.417 1.00 52.97 71 VAL A CA 1
ATOM 589 C C . VAL A 1 71 ? 2.679 -6.847 10.346 1.00 52.97 71 VAL A C 1
ATOM 591 O O . VAL A 1 71 ? 1.460 -6.814 10.197 1.00 52.97 71 VAL A O 1
ATOM 594 N N . LEU A 1 72 ? 3.469 -7.644 9.621 1.00 54.31 72 LEU A N 1
ATOM 595 C CA . LEU A 1 72 ? 2.962 -8.558 8.598 1.00 54.31 72 LEU A CA 1
ATOM 596 C C . LEU A 1 72 ? 2.300 -9.805 9.198 1.00 54.31 72 LEU A C 1
ATOM 598 O O . LEU A 1 72 ? 1.299 -10.247 8.648 1.00 54.31 72 LEU A O 1
ATOM 602 N N . ASP A 1 73 ? 2.794 -10.334 10.321 1.00 55.09 73 ASP A N 1
ATOM 603 C CA . ASP A 1 73 ? 2.168 -11.460 11.038 1.00 55.09 73 ASP A CA 1
ATOM 604 C C . ASP A 1 73 ? 0.780 -11.094 11.608 1.00 55.09 73 ASP A C 1
ATOM 606 O O . ASP A 1 73 ? -0.117 -11.936 11.641 1.00 55.09 73 ASP A O 1
ATOM 610 N N . ASP A 1 74 ? 0.567 -9.833 12.007 1.00 52.00 74 ASP A N 1
ATOM 611 C CA . ASP A 1 74 ? -0.748 -9.322 12.440 1.00 52.00 74 ASP A CA 1
ATOM 612 C C . ASP A 1 74 ? -1.707 -9.119 11.246 1.00 52.00 74 ASP A C 1
ATOM 614 O O . ASP A 1 74 ? -2.926 -9.261 11.365 1.00 52.00 74 ASP A O 1
ATOM 618 N N . TRP A 1 75 ? -1.153 -8.822 10.064 1.00 52.62 75 TRP A N 1
ATOM 619 C CA . TRP A 1 75 ? -1.903 -8.572 8.830 1.00 52.62 75 TRP A CA 1
ATOM 620 C C . TRP A 1 75 ? -2.252 -9.846 8.042 1.00 52.62 75 TRP A C 1
ATOM 622 O O . TRP A 1 75 ? -3.329 -9.932 7.450 1.00 52.62 75 TRP A O 1
ATOM 632 N N . LEU A 1 76 ? -1.370 -10.848 8.060 1.00 49.78 76 LEU A N 1
ATOM 633 C CA . LEU A 1 76 ? -1.538 -12.168 7.453 1.00 49.78 76 LEU A CA 1
ATOM 634 C C . LEU A 1 76 ? -1.545 -13.234 8.557 1.00 49.78 76 LEU A C 1
ATOM 636 O O . LEU A 1 76 ? -0.587 -14.002 8.675 1.00 49.78 76 LEU A O 1
ATOM 640 N N . PRO A 1 77 ? -2.628 -13.343 9.352 1.00 41.38 77 PRO A N 1
ATOM 641 C CA . PRO A 1 77 ? -2.784 -14.504 10.210 1.00 41.38 77 PRO A CA 1
ATOM 642 C C . PRO A 1 77 ? -2.684 -15.755 9.332 1.00 41.38 77 PRO A C 1
ATOM 644 O O . PRO A 1 77 ? -3.249 -15.804 8.234 1.00 41.38 77 PRO A O 1
ATOM 647 N N . SER A 1 78 ? -1.974 -16.778 9.815 1.00 45.22 78 SER A N 1
ATOM 648 C CA . SER A 1 78 ? -1.617 -18.011 9.090 1.00 45.22 78 SER A CA 1
ATOM 649 C C . SER A 1 78 ? -2.799 -18.768 8.446 1.00 45.22 78 SER A C 1
ATOM 651 O O . SER A 1 78 ? -2.592 -19.732 7.715 1.00 45.22 78 SER A O 1
ATOM 653 N N . SER A 1 79 ? -4.037 -18.324 8.675 1.00 41.50 79 SER A N 1
ATOM 654 C CA . SER A 1 79 ? -5.266 -18.765 8.010 1.00 41.50 79 SER A CA 1
ATOM 655 C C . SER A 1 79 ? -5.367 -18.439 6.515 1.00 41.50 79 SER A C 1
ATOM 657 O O . SER A 1 79 ? -6.188 -19.060 5.850 1.00 41.50 79 SER A O 1
ATOM 659 N N . VAL A 1 80 ? -4.579 -17.508 5.959 1.00 45.09 80 VAL A N 1
ATOM 660 C CA . VAL A 1 80 ? -4.673 -17.144 4.521 1.00 45.09 80 VAL A CA 1
ATOM 661 C C . VAL A 1 80 ? -3.739 -17.987 3.627 1.00 45.09 80 VAL A C 1
ATOM 663 O O . VAL A 1 80 ? -3.902 -18.012 2.414 1.00 45.09 80 VAL A O 1
ATOM 666 N N . MET A 1 81 ? -2.805 -18.754 4.206 1.00 36.06 81 MET A N 1
ATOM 667 C CA . MET A 1 81 ? -1.880 -19.656 3.485 1.00 36.06 81 MET A CA 1
ATOM 668 C C . MET A 1 81 ? -2.330 -21.127 3.474 1.00 36.06 81 MET A C 1
ATOM 670 O O . MET A 1 81 ? -1.515 -22.049 3.529 1.00 36.06 81 MET A O 1
ATOM 674 N N . LYS A 1 82 ? -3.637 -21.374 3.408 1.00 43.25 82 LYS A N 1
ATOM 675 C CA . LYS A 1 82 ? -4.164 -22.682 3.014 1.00 43.25 82 LYS A CA 1
ATOM 676 C C . LYS A 1 82 ? -5.160 -22.469 1.889 1.00 43.25 82 LYS A C 1
ATOM 678 O O . LYS A 1 82 ? -6.305 -22.157 2.183 1.00 43.25 82 LYS A O 1
ATOM 683 N N . HIS A 1 83 ? -4.698 -22.597 0.649 1.00 37.59 83 HIS A N 1
ATOM 684 C CA . HIS A 1 83 ? -5.360 -23.307 -0.449 1.00 37.59 83 HIS A CA 1
ATOM 685 C C . HIS A 1 83 ? -4.433 -23.375 -1.660 1.00 37.59 83 HIS A C 1
ATOM 687 O O . HIS A 1 83 ? -3.777 -22.353 -1.955 1.00 37.59 83 HIS A O 1
#

pLDDT: mean 74.52, std 16.16, range [36.06, 88.94]

Secondary structure (DSSP, 8-state):
----HHHHHHHHHHTT--HHHHHHHHHHHHHHHHHHHHHHSS---GGG--HHHHHHHHHHHHHH-TTTHHHHHHHS-GGGS--

Organism: NCBI:txid2690964

Sequence (83 aa):
MTETIPLFLSQLQTKGKQPKTISTYEIVLRQFAHWMEETAGELFRPEDVTPIDVAEYRRYLDVNLLQMRFVLDDWLPSSVMKH

InterPro domains:
  IPR010998 Integrase/recombinase, N-terminal [G3DSA:1.10.150.130] (1-81)
  IPR044068 Core-binding (CB) domain [PS51900] (1-83)